Protein AF-A0A6G0MGN5-F1 (afdb_monomer_lite)

pLDDT: mean 88.42, std 7.98, range [54.91, 96.0]

Structure (mmCIF, N/CA/C/O backbone):
data_AF-A0A6G0MGN5-F1
#
_entry.id   AF-A0A6G0MGN5-F1
#
loop_
_atom_site.group_PDB
_atom_site.id
_atom_site.type_symbol
_atom_site.label_atom_id
_atom_site.label_alt_id
_atom_site.label_comp_id
_atom_site.label_asym_id
_atom_site.label_entity_id
_atom_site.label_seq_id
_atom_site.pdbx_PDB_ins_code
_atom_site.Cartn_x
_atom_site.Cartn_y
_atom_site.Cartn_z
_atom_site.occupancy
_atom_site.B_iso_or_equiv
_atom_site.auth_seq_id
_atom_site.auth_comp_id
_atom_site.auth_asym_id
_atom_site.auth_atom_id
_atom_site.pdbx_PDB_model_num
ATOM 1 N N . PRO A 1 1 ? 13.615 -13.849 -2.662 1.00 55.72 1 PRO A N 1
ATOM 2 C CA . PRO A 1 1 ? 12.486 -13.240 -3.413 1.00 55.72 1 PRO A CA 1
ATOM 3 C C . PRO A 1 1 ? 13.039 -12.139 -4.328 1.00 55.72 1 PRO A C 1
ATOM 5 O O . PRO A 1 1 ? 14.084 -11.600 -3.983 1.00 55.72 1 PRO A O 1
ATOM 8 N N . PRO A 1 2 ? 12.446 -11.834 -5.494 1.00 54.91 2 PRO A N 1
ATOM 9 C CA . PRO A 1 2 ? 12.883 -10.666 -6.243 1.00 54.91 2 PRO A CA 1
ATOM 10 C C . PRO A 1 2 ? 12.446 -9.423 -5.462 1.00 54.91 2 PRO A C 1
ATOM 12 O O . PRO A 1 2 ? 11.249 -9.214 -5.278 1.00 54.91 2 PRO A O 1
ATOM 15 N N . ASP A 1 3 ? 13.408 -8.647 -4.969 1.00 79.06 3 ASP A N 1
ATOM 16 C CA . ASP A 1 3 ? 13.160 -7.452 -4.159 1.00 79.06 3 ASP A CA 1
ATOM 17 C C . ASP A 1 3 ? 12.587 -6.326 -5.041 1.00 79.06 3 ASP A C 1
ATOM 19 O O . ASP A 1 3 ? 13.322 -5.611 -5.733 1.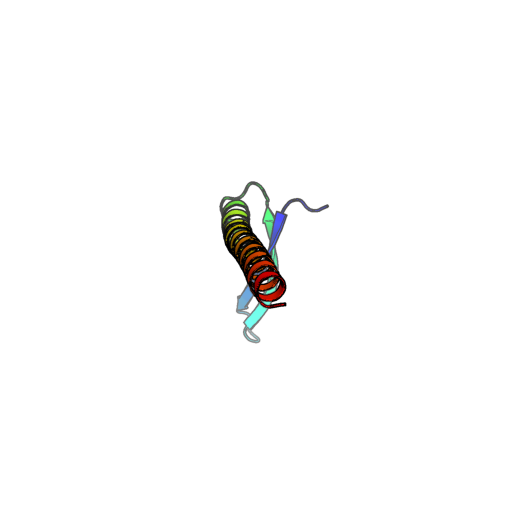00 79.06 3 ASP A O 1
ATOM 23 N N . GLY A 1 4 ? 11.256 -6.194 -5.074 1.00 86.44 4 GLY A N 1
ATOM 24 C CA . GLY A 1 4 ? 10.592 -5.093 -5.771 1.00 86.44 4 GLY A CA 1
ATOM 25 C C . GLY A 1 4 ? 9.085 -5.246 -5.990 1.00 86.44 4 GLY A C 1
ATOM 26 O O . GLY A 1 4 ? 8.472 -6.278 -5.708 1.00 86.44 4 GLY A O 1
ATOM 27 N N . VAL A 1 5 ? 8.490 -4.202 -6.572 1.00 91.38 5 VAL A N 1
ATOM 28 C CA . VAL A 1 5 ? 7.046 -4.081 -6.825 1.00 91.38 5 VAL A CA 1
ATOM 29 C C . VAL A 1 5 ? 6.733 -4.406 -8.284 1.00 91.38 5 VAL A C 1
ATOM 31 O O . VAL A 1 5 ? 7.348 -3.867 -9.203 1.00 91.38 5 VAL A O 1
ATOM 34 N N . VAL A 1 6 ? 5.750 -5.274 -8.531 1.00 92.81 6 VAL A N 1
ATOM 35 C CA . VAL A 1 6 ? 5.328 -5.623 -9.896 1.00 92.81 6 VAL A CA 1
ATOM 36 C C . VAL A 1 6 ? 4.187 -4.721 -10.350 1.00 92.81 6 VAL A C 1
ATOM 38 O O . VAL A 1 6 ? 3.092 -4.757 -9.794 1.00 92.81 6 VAL A O 1
ATOM 41 N N . PHE A 1 7 ? 4.410 -3.981 -11.432 1.00 92.31 7 PHE A N 1
ATOM 42 C CA . PHE A 1 7 ? 3.386 -3.174 -12.084 1.00 92.31 7 PHE A CA 1
ATOM 43 C C . PHE A 1 7 ? 2.844 -3.869 -13.328 1.00 92.31 7 PHE A C 1
ATOM 45 O O . PHE A 1 7 ? 3.587 -4.437 -14.135 1.00 92.31 7 PHE A O 1
ATOM 52 N N . ARG A 1 8 ? 1.527 -3.782 -13.516 1.00 92.81 8 ARG A N 1
ATOM 53 C CA . ARG A 1 8 ? 0.874 -4.118 -14.780 1.00 92.81 8 ARG A CA 1
ATOM 54 C C . ARG A 1 8 ? 0.973 -2.911 -15.709 1.00 92.81 8 ARG A C 1
ATOM 56 O O . ARG A 1 8 ? 0.475 -1.837 -15.393 1.00 92.81 8 ARG A O 1
ATOM 63 N N . MET A 1 9 ? 1.605 -3.096 -16.856 1.00 90.88 9 MET A N 1
ATOM 64 C CA . MET A 1 9 ? 1.800 -2.075 -17.877 1.00 90.88 9 MET A CA 1
ATOM 65 C C . MET A 1 9 ? 1.069 -2.465 -19.156 1.00 90.88 9 MET A C 1
ATOM 67 O O . MET A 1 9 ? 1.117 -3.617 -19.573 1.00 90.88 9 MET A O 1
ATOM 71 N N . LEU A 1 10 ? 0.456 -1.498 -19.831 1.00 90.44 10 LEU A N 1
ATOM 72 C CA . LEU A 1 10 ? -0.069 -1.694 -21.180 1.00 90.44 10 LEU A CA 1
ATOM 73 C C . LEU A 1 10 ? 1.002 -1.302 -22.195 1.00 90.44 10 LEU A C 1
ATOM 75 O O . LEU A 1 10 ? 1.391 -0.139 -22.281 1.00 90.44 10 LEU A O 1
ATOM 79 N N . ARG A 1 11 ? 1.469 -2.265 -22.986 1.00 88.81 11 ARG A N 1
ATOM 80 C CA . ARG A 1 11 ? 2.401 -2.031 -24.093 1.00 88.81 11 ARG A CA 1
ATOM 81 C C . ARG A 1 11 ? 1.627 -2.015 -25.405 1.00 88.81 11 ARG A C 1
ATOM 83 O O . ARG A 1 11 ? 0.779 -2.872 -25.637 1.00 88.81 11 ARG A O 1
ATOM 90 N N . ARG A 1 12 ? 1.903 -1.042 -26.272 1.00 88.12 12 ARG A N 1
ATOM 91 C CA . ARG A 1 12 ? 1.383 -1.041 -27.647 1.00 88.12 12 ARG A CA 1
ATOM 92 C C . ARG A 1 12 ? 2.345 -1.817 -28.538 1.00 88.12 12 ARG A C 1
ATOM 94 O O . ARG A 1 12 ? 3.537 -1.536 -28.533 1.00 88.12 12 ARG A O 1
ATOM 101 N N . GLY A 1 13 ? 1.817 -2.767 -29.298 1.00 82.00 13 GLY A N 1
ATOM 102 C CA . GLY A 1 13 ? 2.522 -3.441 -30.381 1.00 82.00 13 GLY A CA 1
ATOM 103 C C . GLY A 1 13 ? 1.704 -3.413 -31.668 1.00 82.00 13 GLY A C 1
ATOM 104 O O . GLY A 1 13 ? 0.569 -2.935 -31.697 1.00 82.00 13 GLY A O 1
ATOM 105 N N . ASN A 1 14 ? 2.261 -3.991 -32.730 1.00 84.62 14 ASN A N 1
ATOM 106 C CA . ASN A 1 14 ? 1.650 -3.983 -34.065 1.00 84.62 14 ASN A CA 1
ATOM 107 C C . ASN A 1 14 ? 0.312 -4.749 -34.133 1.00 84.62 14 ASN A C 1
ATOM 109 O O . ASN A 1 14 ? -0.448 -4.568 -35.076 1.00 84.62 14 ASN A O 1
ATOM 113 N N . LYS A 1 15 ? 0.010 -5.586 -33.128 1.00 85.31 15 LYS A N 1
ATOM 114 C CA . LYS A 1 15 ? -1.246 -6.349 -32.994 1.00 85.31 15 LYS A CA 1
ATOM 115 C C . LYS A 1 15 ? -2.202 -5.787 -31.926 1.00 85.31 15 LYS A C 1
ATOM 117 O O . LYS A 1 15 ? -3.129 -6.477 -31.520 1.00 85.31 15 LYS A O 1
ATOM 122 N N . GLY A 1 16 ? -1.975 -4.562 -31.442 1.00 89.38 16 GLY A N 1
ATOM 123 C CA . GLY A 1 16 ? -2.823 -3.909 -30.437 1.00 89.38 16 GLY A CA 1
ATOM 124 C C . GLY A 1 16 ? -2.136 -3.684 -29.086 1.00 89.38 16 GLY A C 1
ATOM 125 O O . GLY A 1 16 ? -0.909 -3.653 -28.986 1.00 89.38 16 GLY A O 1
ATOM 126 N N . LYS A 1 17 ? -2.936 -3.455 -28.036 1.00 90.81 17 LYS A N 1
ATOM 127 C CA . LYS A 1 17 ? -2.446 -3.254 -26.662 1.00 90.81 17 LYS A CA 1
ATOM 128 C C . LYS A 1 17 ? -2.347 -4.600 -25.947 1.00 90.81 17 LYS A C 1
ATOM 130 O O . LYS A 1 17 ? -3.311 -5.355 -25.946 1.00 90.81 17 LYS A O 1
ATOM 135 N N . VAL A 1 18 ? -1.211 -4.868 -25.314 1.00 87.31 18 VAL A N 1
ATOM 136 C CA . VAL A 1 18 ? -0.953 -6.092 -24.546 1.00 87.31 18 VAL A CA 1
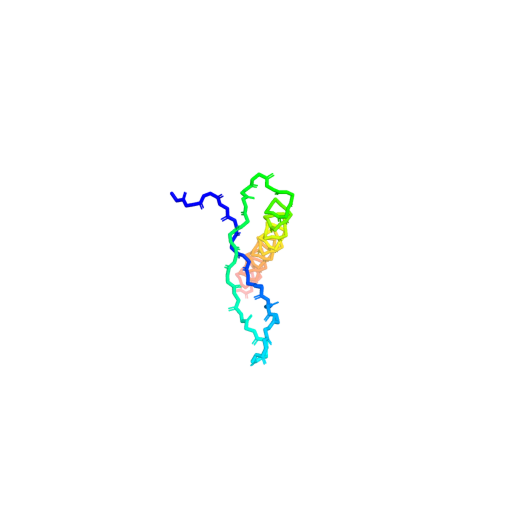ATOM 137 C C . VAL A 1 18 ? -0.586 -5.716 -23.115 1.00 87.31 18 VAL A C 1
ATOM 139 O O . VAL A 1 18 ? 0.205 -4.796 -22.894 1.00 87.31 18 VAL A O 1
ATOM 142 N N . GLU A 1 19 ? -1.155 -6.421 -22.141 1.00 90.31 19 GLU A N 1
ATOM 143 C CA . GLU A 1 19 ? -0.737 -6.308 -20.746 1.00 90.31 19 GLU A CA 1
ATOM 144 C C . GLU A 1 19 ? 0.605 -7.019 -20.535 1.00 90.31 19 GLU A C 1
ATOM 146 O O . GLU A 1 19 ? 0.789 -8.175 -20.906 1.00 90.31 19 GLU A O 1
ATOM 151 N N . ALA A 1 20 ? 1.549 -6.329 -19.908 1.00 88.38 20 ALA A N 1
ATOM 152 C CA . ALA A 1 20 ? 2.838 -6.858 -19.500 1.00 88.38 20 ALA A CA 1
ATOM 153 C C . ALA A 1 20 ? 3.033 -6.613 -18.003 1.00 88.38 20 ALA A C 1
ATOM 155 O O . ALA A 1 20 ? 2.578 -5.607 -17.464 1.00 88.38 20 ALA A O 1
ATOM 156 N N . ARG A 1 21 ? 3.737 -7.515 -17.323 1.00 91.38 21 ARG A N 1
ATOM 157 C CA . ARG A 1 21 ? 4.152 -7.317 -15.930 1.00 91.38 21 ARG A CA 1
ATOM 158 C C . ARG A 1 21 ? 5.602 -6.859 -15.912 1.00 91.38 21 ARG A C 1
ATOM 160 O O . ARG A 1 21 ? 6.437 -7.449 -16.594 1.00 91.38 21 ARG A O 1
ATOM 167 N N . HIS A 1 22 ? 5.891 -5.804 -15.166 1.00 91.12 22 HIS A N 1
ATOM 168 C CA . HIS A 1 22 ? 7.235 -5.262 -15.026 1.00 91.12 22 HIS A CA 1
ATOM 169 C C . HIS A 1 22 ? 7.600 -5.163 -13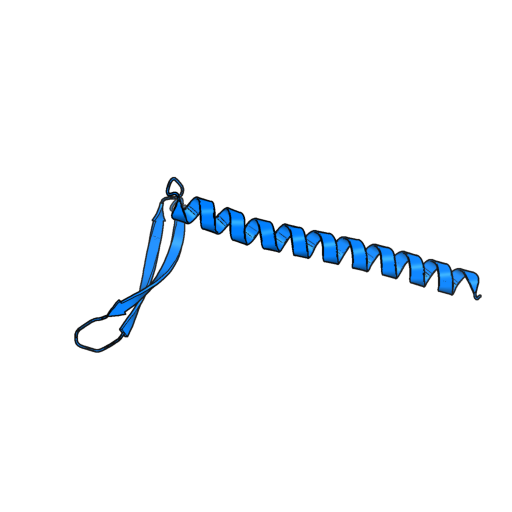.550 1.00 91.12 22 HIS A C 1
ATOM 171 O O . HIS A 1 22 ? 6.859 -4.566 -12.772 1.00 91.12 22 HIS A O 1
ATOM 177 N N . LEU A 1 23 ? 8.723 -5.776 -13.178 1.00 93.00 23 LEU A N 1
ATOM 178 C CA . LEU A 1 23 ? 9.277 -5.681 -11.835 1.00 93.00 23 LEU A CA 1
ATOM 179 C C . LEU A 1 23 ? 10.057 -4.372 -11.715 1.00 93.00 23 LEU A C 1
ATOM 181 O O . LEU A 1 23 ? 10.993 -4.134 -12.475 1.00 93.00 23 LEU A O 1
ATOM 185 N N . VAL A 1 24 ? 9.663 -3.548 -10.756 1.00 93.38 24 VAL A N 1
ATOM 186 C CA . VAL A 1 24 ? 10.309 -2.285 -10.430 1.00 93.38 24 VAL A CA 1
ATOM 187 C C . VAL A 1 24 ? 11.161 -2.497 -9.176 1.00 93.38 24 VAL A C 1
ATOM 189 O O . VAL A 1 24 ? 10.618 -2.960 -8.172 1.00 93.38 24 VAL A O 1
ATOM 192 N N . PRO A 1 25 ? 12.466 -2.164 -9.201 1.00 94.00 25 PRO A N 1
ATOM 193 C CA . PRO A 1 25 ? 13.342 -2.352 -8.048 1.00 94.00 25 PRO A CA 1
ATOM 194 C C . PRO A 1 25 ? 12.850 -1.610 -6.804 1.00 94.00 25 PRO A C 1
ATOM 196 O O . PRO A 1 25 ? 12.391 -0.467 -6.898 1.00 94.00 25 PRO A O 1
ATOM 199 N N . GLU A 1 26 ? 13.034 -2.227 -5.639 1.00 92.69 26 GLU A N 1
ATOM 200 C CA . GLU A 1 26 ? 12.574 -1.699 -4.348 1.00 92.69 26 GLU A CA 1
ATOM 201 C C . GLU A 1 26 ? 13.167 -0.322 -4.005 1.00 92.69 26 GLU A C 1
ATOM 203 O O . GLU A 1 26 ? 12.480 0.572 -3.516 1.00 92.69 26 GLU A O 1
ATOM 208 N N . ALA A 1 27 ? 14.438 -0.102 -4.351 1.00 92.56 27 ALA A N 1
ATOM 209 C CA . ALA A 1 27 ? 15.122 1.171 -4.120 1.00 92.56 27 ALA A CA 1
ATOM 210 C C . ALA A 1 27 ? 14.593 2.331 -4.988 1.00 92.56 27 ALA A C 1
ATOM 212 O O . ALA A 1 27 ? 14.991 3.480 -4.799 1.00 92.56 27 ALA A O 1
ATOM 213 N N . SER A 1 28 ? 13.727 2.057 -5.968 1.00 94.81 28 SER A N 1
ATOM 214 C CA . SER A 1 28 ? 13.196 3.098 -6.842 1.00 94.81 28 SER A CA 1
ATOM 215 C C . SER A 1 28 ? 12.164 3.978 -6.130 1.00 94.81 28 SER A C 1
ATOM 217 O O . SER A 1 28 ? 11.355 3.519 -5.323 1.00 94.81 28 SER A O 1
ATOM 219 N N . SER A 1 29 ? 12.117 5.254 -6.520 1.00 95.62 29 SER A N 1
ATOM 220 C CA . SER A 1 29 ? 11.094 6.195 -6.039 1.00 95.62 29 SER A CA 1
ATOM 221 C C . SER A 1 29 ? 9.663 5.704 -6.321 1.00 95.62 29 SER A C 1
ATOM 223 O O . SER A 1 29 ? 8.756 5.924 -5.517 1.00 95.62 29 SER A O 1
ATOM 225 N N . LEU A 1 30 ? 9.459 4.984 -7.433 1.00 94.00 30 LEU A N 1
ATOM 226 C CA . LEU A 1 30 ? 8.156 4.440 -7.819 1.00 94.00 30 LEU A CA 1
ATOM 227 C C . LEU A 1 30 ? 7.680 3.331 -6.865 1.00 94.00 30 LEU A C 1
ATOM 229 O O . LEU A 1 30 ? 6.532 3.373 -6.421 1.00 94.00 30 LEU A O 1
ATOM 233 N N . ALA A 1 31 ? 8.553 2.381 -6.513 1.00 93.75 31 ALA A N 1
ATOM 234 C CA . ALA A 1 31 ? 8.242 1.334 -5.537 1.00 93.75 31 ALA A CA 1
ATOM 235 C C . ALA A 1 31 ? 7.935 1.938 -4.155 1.00 93.75 31 ALA A C 1
ATOM 237 O O . ALA A 1 31 ? 6.880 1.679 -3.574 1.00 93.75 31 ALA A O 1
ATOM 238 N N . GLN A 1 32 ? 8.776 2.865 -3.688 1.00 93.38 32 GLN A N 1
ATOM 239 C CA . GLN A 1 32 ? 8.571 3.560 -2.413 1.00 93.38 32 GLN A CA 1
ATOM 240 C C . GLN A 1 32 ? 7.257 4.353 -2.367 1.00 93.38 32 GLN A C 1
ATOM 242 O O . GLN A 1 32 ? 6.558 4.350 -1.351 1.00 93.38 32 GLN A O 1
ATOM 247 N N . HIS A 1 33 ? 6.901 5.050 -3.452 1.00 94.38 33 HIS A N 1
ATOM 248 C CA . HIS A 1 33 ? 5.625 5.759 -3.539 1.00 94.38 33 HIS A CA 1
ATOM 249 C C . HIS A 1 33 ? 4.439 4.789 -3.475 1.00 94.38 33 HIS A C 1
ATOM 251 O O . HIS A 1 33 ? 3.488 5.055 -2.741 1.00 94.38 33 HIS A O 1
ATOM 257 N N . SER A 1 34 ? 4.514 3.656 -4.180 1.00 92.38 34 SER A N 1
ATOM 258 C CA . SER A 1 34 ? 3.486 2.608 -4.133 1.00 92.38 34 SER A CA 1
ATOM 259 C C . SER A 1 34 ? 3.233 2.130 -2.703 1.00 92.38 34 SER A C 1
ATOM 261 O O . SER A 1 34 ? 2.086 2.087 -2.262 1.00 92.38 34 SER A O 1
ATOM 263 N N . HIS A 1 35 ? 4.294 1.862 -1.938 1.00 91.88 35 HIS A N 1
ATOM 264 C CA . HIS A 1 35 ? 4.165 1.467 -0.534 1.00 91.88 35 HIS A CA 1
ATOM 265 C C . HIS A 1 35 ? 3.550 2.556 0.344 1.00 91.88 35 HIS A C 1
ATOM 267 O O . HIS A 1 35 ? 2.752 2.251 1.230 1.00 91.88 35 HIS A O 1
ATOM 273 N N . ARG A 1 36 ? 3.866 3.836 0.105 1.00 91.12 36 ARG A N 1
ATOM 274 C CA . ARG A 1 36 ? 3.217 4.938 0.835 1.00 91.12 36 ARG A CA 1
ATOM 275 C C . ARG A 1 36 ? 1.709 4.969 0.592 1.00 91.12 36 ARG A C 1
ATOM 277 O O . ARG A 1 36 ? 0.967 5.147 1.554 1.00 91.12 36 ARG A O 1
ATOM 284 N N . GLN A 1 37 ? 1.269 4.760 -0.648 1.00 89.81 37 GLN A N 1
ATOM 285 C CA . GLN A 1 37 ? -0.156 4.721 -0.993 1.00 89.81 37 GLN A CA 1
ATOM 286 C C . GLN A 1 37 ? -0.869 3.525 -0.356 1.00 89.81 37 GLN A C 1
ATOM 288 O O . GLN A 1 37 ? -1.912 3.688 0.273 1.00 89.81 37 GLN A O 1
ATOM 293 N N . GLU A 1 38 ? -0.276 2.332 -0.438 1.00 86.38 38 GLU A N 1
ATOM 294 C CA . GLU A 1 38 ? -0.829 1.133 0.202 1.00 86.38 38 GLU A CA 1
ATOM 295 C C . GLU A 1 38 ? -0.960 1.315 1.725 1.00 86.38 38 GLU A C 1
ATOM 297 O O . GLU A 1 38 ? -1.986 0.987 2.323 1.00 86.38 38 GLU A O 1
ATOM 302 N N . ASN A 1 39 ? 0.061 1.891 2.362 1.00 88.56 39 ASN A N 1
ATOM 303 C CA . ASN A 1 39 ? 0.063 2.131 3.802 1.00 88.56 39 ASN A CA 1
ATOM 304 C C . ASN A 1 39 ? -0.913 3.234 4.231 1.00 88.56 39 ASN A C 1
ATOM 306 O O . ASN A 1 39 ? -1.437 3.163 5.343 1.00 88.56 39 ASN A O 1
ATOM 310 N N . ALA A 1 40 ? -1.182 4.232 3.384 1.00 84.88 40 ALA A N 1
ATOM 311 C CA . ALA A 1 40 ? -2.227 5.220 3.645 1.00 84.88 40 ALA A CA 1
ATOM 312 C C . ALA A 1 40 ? -3.606 4.543 3.730 1.00 84.88 40 ALA A C 1
ATOM 314 O O . ALA A 1 40 ? -4.300 4.710 4.732 1.00 84.88 40 ALA A O 1
ATOM 315 N N . GLY A 1 41 ? -3.933 3.670 2.771 1.00 81.12 41 GLY A N 1
ATOM 316 C CA . GLY A 1 41 ? -5.179 2.895 2.801 1.00 81.12 41 GLY A CA 1
ATOM 317 C C . GLY A 1 41 ? -5.293 1.976 4.025 1.00 81.12 41 GLY A C 1
ATOM 318 O O . GLY A 1 41 ? -6.358 1.866 4.630 1.00 81.12 41 GLY A O 1
ATOM 319 N N . LYS A 1 42 ? -4.183 1.368 4.469 1.00 86.44 42 LYS A N 1
ATOM 320 C CA . LYS A 1 42 ? -4.159 0.565 5.709 1.00 86.44 42 LYS A CA 1
ATOM 321 C C . LYS A 1 42 ? -4.450 1.398 6.959 1.00 86.44 42 LYS A C 1
ATOM 323 O O . LYS A 1 42 ? -5.134 0.911 7.859 1.00 86.44 42 LYS A O 1
ATOM 328 N N . LYS A 1 43 ? -3.957 2.641 7.033 1.00 87.31 43 LYS A N 1
ATOM 329 C CA . LYS A 1 43 ? -4.256 3.546 8.157 1.00 87.31 43 LYS A CA 1
ATOM 330 C C . LYS A 1 43 ? -5.740 3.891 8.209 1.00 87.31 43 LYS A C 1
ATOM 332 O O . LYS A 1 43 ? -6.343 3.772 9.271 1.00 87.31 43 LYS A O 1
ATOM 337 N N . GLU A 1 44 ? -6.330 4.243 7.070 1.00 86.44 44 GLU A N 1
ATOM 338 C CA . GLU A 1 44 ? -7.766 4.527 6.971 1.00 86.44 44 GLU A CA 1
ATOM 339 C C . GLU A 1 44 ? -8.607 3.312 7.386 1.00 86.44 44 GLU A C 1
ATOM 341 O O . GLU A 1 44 ? -9.521 3.431 8.202 1.00 86.44 44 GLU A O 1
ATOM 346 N N . GLN A 1 45 ? -8.244 2.117 6.911 1.00 88.62 45 GLN A N 1
ATOM 347 C CA . GLN A 1 45 ? -8.914 0.875 7.298 1.00 88.62 45 GLN A CA 1
ATOM 348 C C . GLN A 1 45 ? -8.798 0.587 8.805 1.00 88.62 45 GLN A C 1
ATOM 350 O O . GLN A 1 45 ? -9.765 0.143 9.430 1.00 88.62 45 GLN A O 1
ATOM 355 N N . SER A 1 46 ? -7.630 0.837 9.401 1.00 91.69 46 SER A N 1
ATOM 356 C CA . SER A 1 46 ? -7.400 0.646 10.836 1.00 91.69 46 SER A CA 1
ATOM 357 C C . SER A 1 46 ? -8.255 1.590 11.686 1.00 91.69 46 SER A C 1
ATOM 359 O O . SER A 1 46 ? -8.853 1.151 12.669 1.00 91.69 46 SER A O 1
ATOM 361 N N . GLU A 1 47 ? -8.358 2.866 11.304 1.00 93.38 47 GLU A N 1
ATOM 362 C CA . GLU A 1 47 ? -9.217 3.835 11.998 1.00 93.38 47 GLU A CA 1
ATOM 363 C C . GLU A 1 47 ? -10.695 3.462 11.892 1.00 93.38 47 GLU A C 1
ATOM 365 O O . GLU A 1 47 ? -11.407 3.481 12.897 1.00 93.38 47 GLU A O 1
ATOM 370 N N . LEU A 1 48 ? -11.152 3.032 10.712 1.00 94.06 48 LEU A N 1
ATOM 371 C CA . LEU A 1 48 ? -12.519 2.539 10.539 1.00 94.06 48 LEU A CA 1
ATOM 372 C C . LEU A 1 48 ? -12.808 1.352 11.461 1.00 94.06 48 LEU A C 1
ATOM 374 O O . LEU A 1 48 ? -13.830 1.342 12.144 1.00 94.06 48 LEU A O 1
ATOM 378 N N . LYS A 1 49 ? -11.893 0.379 11.547 1.00 94.75 49 LYS A N 1
ATOM 379 C CA . LYS A 1 49 ? -12.045 -0.769 12.452 1.00 94.75 49 LYS A CA 1
ATOM 380 C C . LYS A 1 49 ? -12.134 -0.331 13.917 1.00 94.75 49 LYS A C 1
ATOM 382 O O . LYS A 1 49 ? -12.980 -0.842 14.645 1.00 94.75 49 LYS A O 1
ATOM 387 N N . ARG A 1 50 ? -11.301 0.625 14.343 1.00 96.00 50 ARG A N 1
ATOM 388 C CA . ARG A 1 50 ? -11.337 1.183 15.705 1.00 96.00 50 ARG A CA 1
ATOM 389 C C . ARG A 1 50 ? -12.684 1.841 16.008 1.00 96.00 50 ARG A C 1
ATOM 391 O O . ARG A 1 50 ? -13.250 1.591 17.066 1.00 96.00 50 ARG A O 1
ATOM 398 N N . LEU A 1 51 ? -13.207 2.648 15.085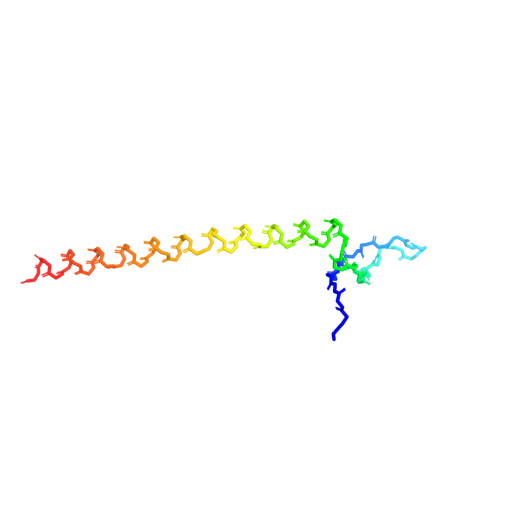 1.00 94.94 51 LEU A N 1
ATOM 399 C CA . LEU A 1 51 ? -14.504 3.312 15.244 1.00 94.94 51 LEU A CA 1
ATOM 400 C C . LEU A 1 51 ? -15.666 2.313 15.297 1.00 94.94 51 LEU A C 1
ATOM 402 O O . LEU A 1 51 ? -16.564 2.478 16.118 1.00 94.94 51 LEU A O 1
ATOM 406 N N . VAL A 1 52 ? -15.638 1.265 14.467 1.00 95.38 52 VAL A N 1
ATOM 407 C CA . VAL A 1 52 ? -16.652 0.197 14.496 1.00 95.38 52 VAL A CA 1
ATOM 408 C C . VAL A 1 52 ? -16.676 -0.489 15.860 1.00 95.38 52 VAL A C 1
ATOM 410 O O . VAL A 1 52 ? -17.747 -0.604 16.446 1.00 95.38 52 VAL A O 1
ATOM 413 N N . LEU A 1 53 ? -15.514 -0.877 16.395 1.00 93.69 53 LEU A N 1
ATOM 414 C CA . LEU A 1 53 ? -15.431 -1.508 17.717 1.00 93.69 53 LEU A CA 1
ATOM 415 C C . LEU A 1 53 ? -15.953 -0.584 18.828 1.00 93.69 53 LEU A C 1
ATOM 417 O O . LEU A 1 53 ? -16.759 -1.016 19.643 1.00 93.69 53 LEU A O 1
ATOM 421 N N . GLN A 1 54 ? -15.587 0.701 18.807 1.00 93.12 54 GLN A N 1
ATOM 422 C CA . GLN A 1 54 ? -16.097 1.682 19.777 1.00 93.12 54 GLN A CA 1
ATOM 423 C C . GLN A 1 54 ? -17.615 1.877 19.699 1.00 93.12 54 GLN A C 1
ATOM 425 O O . GLN A 1 54 ? -18.262 2.138 20.712 1.00 93.12 54 GLN A O 1
ATOM 430 N N . ASN A 1 55 ? -18.193 1.801 18.500 1.00 93.06 55 ASN A N 1
ATOM 431 C CA . ASN A 1 55 ? -19.639 1.901 18.337 1.00 93.06 55 ASN A CA 1
ATOM 432 C C . ASN A 1 55 ? -20.342 0.653 18.870 1.00 93.06 55 ASN A C 1
ATOM 434 O O . ASN A 1 55 ? -21.323 0.801 19.587 1.00 93.06 55 ASN A O 1
ATOM 4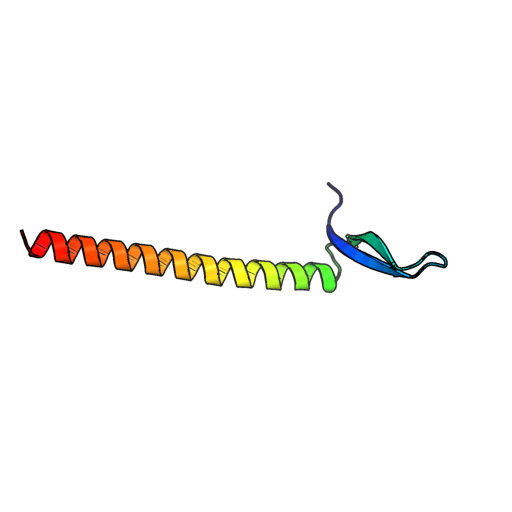38 N N . MET A 1 56 ? -19.799 -0.538 18.606 1.00 92.31 56 MET A N 1
ATOM 439 C CA . MET A 1 56 ? -20.323 -1.785 19.171 1.00 92.31 56 MET A CA 1
ATOM 440 C C . MET A 1 56 ? -20.298 -1.762 20.703 1.00 92.31 56 MET A C 1
ATOM 442 O O . MET A 1 56 ? -21.319 -2.020 21.325 1.00 92.31 56 MET A O 1
ATOM 446 N N . GLU A 1 57 ? -19.179 -1.357 21.314 1.00 91.50 57 GLU A N 1
ATOM 447 C CA . GLU A 1 57 ? -19.069 -1.216 22.776 1.00 91.50 57 GLU A CA 1
ATOM 448 C C . GLU A 1 57 ? -20.101 -0.226 23.344 1.00 91.50 57 GLU A C 1
ATOM 450 O O . GLU A 1 57 ? -20.675 -0.451 24.412 1.00 91.50 57 GLU A O 1
ATOM 455 N N . ARG A 1 58 ? -20.364 0.877 22.628 1.00 91.56 58 ARG A N 1
ATOM 456 C CA . ARG A 1 58 ? -21.391 1.853 23.015 1.00 91.56 58 ARG A CA 1
ATOM 457 C C . ARG A 1 58 ? -22.796 1.263 22.916 1.00 91.56 58 ARG A C 1
ATOM 459 O O . ARG A 1 58 ? -23.599 1.490 23.819 1.00 91.56 58 ARG A O 1
ATOM 466 N N . ASP A 1 59 ? -23.094 0.541 21.843 1.00 90.44 59 ASP A N 1
ATOM 467 C CA . ASP A 1 59 ? -24.397 -0.089 21.633 1.00 90.44 59 ASP A CA 1
ATOM 468 C C . ASP A 1 59 ? -24.651 -1.174 22.688 1.00 90.44 59 ASP A C 1
ATOM 470 O O . ASP A 1 59 ? -25.733 -1.214 23.274 1.00 90.44 59 ASP A O 1
ATOM 474 N N . ASP A 1 60 ? -23.639 -1.981 23.015 1.00 88.94 60 ASP A N 1
ATOM 475 C CA . ASP A 1 60 ? -23.694 -2.980 24.086 1.00 88.94 60 ASP A CA 1
ATOM 476 C C . ASP A 1 60 ? -23.967 -2.328 25.447 1.00 88.94 60 ASP A C 1
ATOM 478 O O . ASP A 1 60 ? -24.848 -2.775 26.183 1.00 88.94 60 ASP A O 1
ATOM 482 N N . PHE A 1 61 ? -23.282 -1.224 25.766 1.00 86.56 61 PHE A N 1
ATOM 483 C CA . PHE A 1 61 ? -23.535 -0.459 26.989 1.00 86.56 61 PHE A CA 1
ATOM 484 C C . PHE A 1 61 ? -24.964 0.101 27.040 1.00 86.56 61 PHE A C 1
ATOM 486 O O . PHE A 1 61 ? -25.640 -0.016 28.064 1.00 86.56 61 PHE A O 1
ATOM 493 N N . ILE A 1 62 ? -25.455 0.690 25.945 1.00 86.94 62 ILE A N 1
ATOM 494 C CA . ILE A 1 62 ? -26.823 1.228 25.859 1.00 86.94 62 ILE A CA 1
ATOM 495 C C . ILE A 1 62 ? -27.857 0.113 26.025 1.00 86.94 62 ILE A C 1
ATOM 497 O O . ILE A 1 62 ? -28.855 0.310 26.716 1.00 86.94 62 ILE A O 1
ATOM 501 N N . ASN A 1 63 ? -27.626 -1.047 25.415 1.00 85.56 63 ASN A N 1
ATOM 502 C CA . ASN A 1 63 ? -28.525 -2.191 25.510 1.00 85.56 63 ASN A CA 1
ATOM 503 C C . ASN A 1 63 ? -28.536 -2.782 26.925 1.00 85.56 63 ASN A C 1
ATOM 505 O O . ASN A 1 63 ? -29.615 -3.005 27.466 1.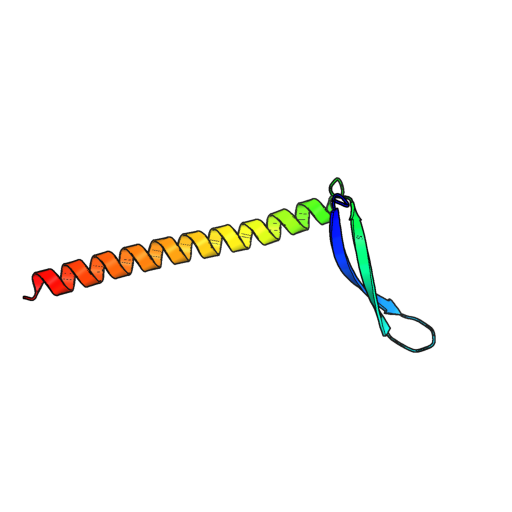00 85.56 63 ASN A O 1
ATOM 509 N N . ALA A 1 64 ? -27.369 -2.942 27.558 1.00 83.94 64 ALA A N 1
ATOM 510 C CA . ALA A 1 64 ? -27.256 -3.394 28.947 1.00 83.94 64 ALA A CA 1
ATOM 511 C C . ALA A 1 64 ? -27.892 -2.413 29.946 1.00 83.94 64 ALA A C 1
ATOM 513 O O . ALA A 1 64 ? -28.396 -2.824 30.981 1.00 83.94 64 ALA A O 1
ATOM 514 N N . SER A 1 65 ? -27.903 -1.116 29.629 1.00 78.12 65 SER A N 1
ATOM 515 C CA . SER A 1 65 ? -28.532 -0.078 30.461 1.00 78.12 65 SER A CA 1
ATOM 516 C C . SER A 1 65 ? -30.063 -0.027 30.335 1.00 78.12 65 SER A C 1
ATOM 518 O O . SER A 1 65 ? -30.709 0.724 31.065 1.00 78.12 65 SER A O 1
ATOM 520 N N . ARG A 1 66 ? -30.650 -0.743 29.366 1.00 75.69 66 ARG A N 1
ATOM 521 C CA . ARG A 1 66 ? -32.098 -0.753 29.081 1.00 75.69 66 ARG A CA 1
ATOM 522 C C . ARG A 1 66 ? -32.826 -1.991 29.613 1.00 75.69 66 ARG A C 1
ATOM 524 O O . ARG A 1 66 ? -34.055 -2.002 29.574 1.00 75.69 66 ARG A O 1
ATOM 531 N N . THR A 1 67 ? -32.091 -3.003 30.065 1.00 61.75 67 THR A N 1
ATOM 532 C CA . THR A 1 67 ? -32.596 -4.216 30.733 1.00 61.75 67 THR A CA 1
ATOM 533 C C . THR A 1 67 ? -32.426 -4.109 32.235 1.00 61.75 67 THR A C 1
ATOM 535 O O . THR A 1 67 ? -33.370 -4.497 32.954 1.00 61.75 67 THR A O 1
#

Sequence (67 aa):
PPDGVVFRMLRRGNKGKVEARHLVPEASSLAQHSHRQENAGKKEQSELKRLVLQNMERDDFINASRT

Foldseek 3Di:
DQAFDWDWDWDQDPVGTDTDIDGDHCPDPVRVVVVVVVVVVVVVVVVVVVVVVVVVVVVVVVVVVVD

Radius of gyration: 22.18 Å; chains: 1; bounding box: 48×19×65 Å

Secondary structure (DSSP, 8-state):
---EEEEEEEEEETTEEEEEEEEEETTSHHHHHHHHHHHHHHHHHHHHHHHHHHHHHHHHHHHHTT-

InterPro domains:
  IPR007193 Up-frameshift suppressor 2, C-terminal [PF04050] (3-54)

Organism: NCBI:txid53985